Protein AF-A0A9P8VYP1-F1 (afdb_monomer)

Organism: NCBI:txid1576542

InterPro domains:
  IPR057218 Domain of unknown function DUF7896 [PF25438] (35-118)

Sequence (138 aa):
MKLSCDQCSEHPEGFRGDHELRRHVLAKHEGLSIKFICRDPATAGLVSPLQPTTPLSKCKACVEGRQYGAWYNAAAHLRRVHFRPKKSRGKNNNVDADEQKQSDEDVKWGDLKIWFEEKLVPIDEKESGHGLLREMVE

pLDDT: mean 78.81, std 20.63, range [32.81, 95.38]

Foldseek 3Di:
DFADAPVDCPCVVGHPDPVVNVQCCCVVPVQKAKWKFFADLVVVVHDFPDFWPDDLVRDPCNVVRPTHRDPVVSVVCCCVHTVDDDPDPDDDDDDDPPDDPPDPPDDDPVRCVSRMDIDIDRNDVPVPPPDDDDDDDD

Secondary structure (DSSP, 8-state):
--B--SS--S-TT-BSSHHHHHHHHIIIIISEEEEEEE--GGGGT---S---SS-GGG-HHHHTTPEESSHHHHHHHIIIIISS------------TT-----STTS-HHHHGGGEEEEEEE--TTTT----------

Structure (mmCIF, N/CA/C/O backbone):
data_AF-A0A9P8VYP1-F1
#
_entry.id   AF-A0A9P8VYP1-F1
#
loop_
_atom_site.group_PDB
_atom_site.id
_atom_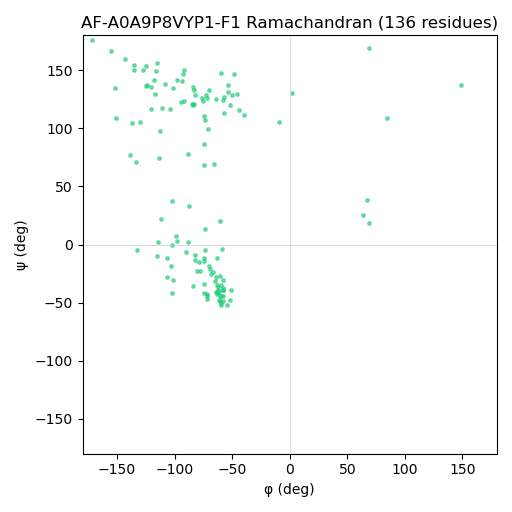site.type_symbol
_atom_site.label_atom_id
_atom_site.label_alt_id
_atom_site.label_comp_id
_atom_site.label_asym_id
_atom_site.label_entity_id
_atom_site.label_seq_id
_atom_site.pdbx_PDB_ins_code
_atom_site.Cartn_x
_atom_site.Cartn_y
_atom_site.Cartn_z
_atom_site.occupancy
_atom_site.B_iso_or_equiv
_atom_site.auth_seq_id
_atom_site.auth_comp_id
_atom_site.auth_asym_id
_atom_site.auth_atom_id
_atom_site.pdbx_PDB_model_num
ATOM 1 N N . MET A 1 1 ? 22.768 9.341 -8.938 1.00 73.69 1 MET A N 1
ATOM 2 C CA . MET A 1 1 ? 23.107 8.190 -9.801 1.00 73.69 1 MET A CA 1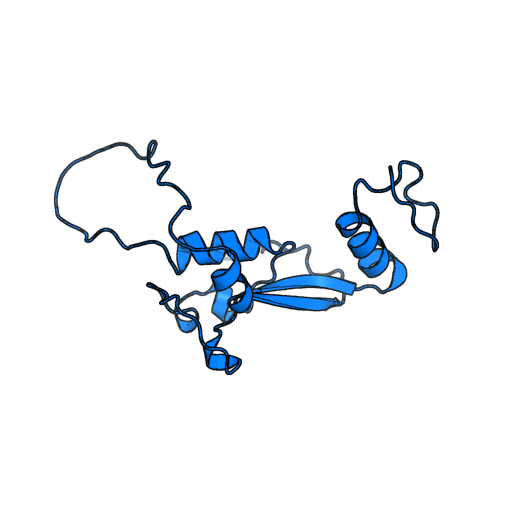
ATOM 3 C C . MET A 1 1 ? 21.798 7.599 -10.288 1.00 73.69 1 MET A C 1
ATOM 5 O O . MET A 1 1 ? 20.888 7.491 -9.478 1.00 73.69 1 MET A O 1
ATOM 9 N N . LYS A 1 2 ? 21.659 7.343 -11.589 1.00 85.38 2 LYS A N 1
ATOM 10 C CA . LYS A 1 2 ? 20.459 6.716 -12.159 1.00 85.38 2 LYS A CA 1
ATOM 11 C C . LYS A 1 2 ? 20.695 5.214 -12.231 1.00 85.38 2 LYS A C 1
ATOM 13 O O . LYS A 1 2 ? 21.819 4.808 -12.519 1.00 85.38 2 LYS A O 1
ATOM 18 N N . LEU A 1 3 ? 19.673 4.423 -11.929 1.00 92.06 3 LEU A N 1
ATOM 19 C CA . LEU A 1 3 ? 19.755 2.966 -12.025 1.00 92.06 3 LEU A CA 1
ATOM 20 C C . LEU A 1 3 ? 19.272 2.516 -13.405 1.00 92.06 3 LEU A C 1
ATOM 22 O O . LEU A 1 3 ? 18.385 3.143 -13.975 1.00 92.06 3 LEU A O 1
ATOM 26 N N . SER A 1 4 ? 19.835 1.445 -13.945 1.00 92.94 4 SER A N 1
ATOM 27 C CA . SER A 1 4 ? 19.414 0.830 -15.208 1.00 92.94 4 SER A CA 1
ATOM 28 C C . SER A 1 4 ? 18.873 -0.571 -14.950 1.00 92.94 4 SER A C 1
ATOM 30 O O . SER A 1 4 ? 19.201 -1.181 -13.937 1.00 92.94 4 SER A O 1
ATOM 32 N N . CYS A 1 5 ? 18.031 -1.071 -15.853 1.00 95.38 5 CYS A N 1
ATOM 33 C CA . CYS A 1 5 ? 17.633 -2.472 -15.837 1.00 95.38 5 CYS A CA 1
ATOM 34 C C . CYS A 1 5 ? 18.699 -3.311 -16.546 1.00 95.38 5 CYS A C 1
ATOM 36 O O . CYS A 1 5 ? 19.114 -2.962 -17.647 1.00 95.38 5 CYS A O 1
ATOM 38 N N . ASP A 1 6 ? 19.114 -4.425 -15.946 1.00 94.19 6 ASP A N 1
ATOM 39 C CA . ASP A 1 6 ? 20.083 -5.349 -16.553 1.00 94.19 6 ASP A CA 1
ATOM 40 C C . ASP A 1 6 ? 19.438 -6.330 -17.552 1.00 94.19 6 ASP A C 1
ATOM 42 O O . ASP A 1 6 ? 20.137 -7.047 -18.263 1.00 94.19 6 ASP A O 1
ATOM 46 N N . GLN A 1 7 ? 18.102 -6.373 -17.614 1.00 94.00 7 GLN A N 1
ATOM 47 C CA . GLN A 1 7 ? 17.337 -7.303 -18.456 1.00 94.00 7 GLN A CA 1
ATOM 48 C C . GLN A 1 7 ? 16.772 -6.649 -19.728 1.00 94.00 7 GLN A C 1
ATOM 50 O O . GLN A 1 7 ? 16.415 -7.354 -20.671 1.00 94.00 7 GLN A O 1
ATOM 55 N N . CYS A 1 8 ? 16.681 -5.315 -19.788 1.00 94.75 8 CYS A N 1
ATOM 56 C CA . CYS A 1 8 ? 16.263 -4.596 -20.993 1.00 94.75 8 CYS A CA 1
ATOM 57 C C . CYS A 1 8 ? 16.788 -3.154 -21.045 1.00 94.75 8 CYS A C 1
ATOM 59 O O . CYS A 1 8 ? 17.228 -2.592 -20.046 1.00 94.75 8 CYS A O 1
ATOM 61 N N . SER A 1 9 ? 16.683 -2.530 -22.221 1.00 92.62 9 SER A N 1
ATOM 62 C CA . SER A 1 9 ? 17.110 -1.142 -22.464 1.00 92.62 9 SER A CA 1
ATOM 63 C C . SER A 1 9 ? 15.942 -0.181 -22.731 1.00 92.62 9 SER A C 1
ATOM 65 O O . SER A 1 9 ? 16.141 0.869 -23.334 1.00 92.62 9 SER A O 1
ATOM 67 N N . GLU A 1 10 ? 14.722 -0.518 -22.295 1.00 90.06 10 GLU A N 1
ATOM 68 C CA . GLU A 1 10 ? 13.516 0.294 -22.555 1.00 90.06 10 GLU A CA 1
ATOM 69 C C . GLU A 1 10 ? 13.495 1.637 -21.806 1.00 90.06 10 GLU A C 1
ATOM 71 O O . GLU A 1 10 ? 12.803 2.558 -22.232 1.00 90.06 10 GLU A O 1
ATOM 76 N N . HIS A 1 11 ? 14.271 1.771 -20.726 1.00 88.75 11 HIS A N 1
ATOM 77 C CA . HIS A 1 11 ? 14.424 3.015 -19.965 1.00 88.75 11 HIS A CA 1
ATOM 78 C C . HIS A 1 11 ? 15.855 3.556 -20.083 1.00 88.75 11 HIS A C 1
ATOM 80 O O . HIS A 1 11 ? 16.639 3.450 -19.132 1.00 88.75 11 HIS A O 1
ATOM 86 N N . PRO A 1 12 ? 16.230 4.142 -21.237 1.00 88.69 12 PRO A N 1
ATOM 87 C CA . PRO A 1 12 ? 17.576 4.671 -21.458 1.00 88.69 12 PRO A CA 1
ATOM 88 C C . PRO A 1 12 ? 17.882 5.872 -20.556 1.00 88.69 12 PRO A C 1
ATOM 90 O O . PRO A 1 12 ? 19.043 6.148 -20.256 1.00 88.69 12 PRO A O 1
ATOM 93 N N . GLU A 1 13 ? 16.855 6.581 -20.075 1.00 91.12 13 GLU A N 1
ATOM 94 C CA . GLU A 1 13 ? 17.037 7.660 -19.105 1.00 91.12 13 GLU A CA 1
ATOM 95 C C . GLU A 1 13 ? 17.352 7.165 -17.687 1.00 91.12 13 GLU A C 1
ATOM 97 O O . GLU A 1 13 ? 17.726 7.990 -16.850 1.00 91.12 13 GLU A O 1
ATOM 102 N N . GLY A 1 14 ? 17.205 5.863 -17.420 1.00 92.06 14 GLY A N 1
ATOM 103 C CA . GLY A 1 14 ? 17.353 5.237 -16.111 1.00 92.06 14 GLY A CA 1
ATOM 104 C C . GLY A 1 14 ? 16.264 5.603 -15.091 1.00 92.06 14 GLY A C 1
ATOM 105 O O . GLY A 1 14 ? 15.470 6.526 -15.263 1.00 92.06 14 GLY A O 1
ATOM 106 N N . PHE A 1 15 ? 16.261 4.877 -13.979 1.00 94.38 15 PHE A N 1
ATOM 107 C CA . PHE A 1 15 ? 15.354 5.030 -12.844 1.00 94.38 15 PHE A CA 1
ATOM 108 C C . PHE A 1 15 ? 15.942 5.975 -11.788 1.00 94.38 15 PHE A C 1
ATOM 110 O O . PHE A 1 15 ? 17.165 6.055 -11.614 1.00 94.38 15 PHE A O 1
ATOM 117 N N . ARG A 1 16 ? 15.083 6.688 -11.051 1.00 92.81 16 ARG A N 1
ATOM 118 C CA . ARG A 1 16 ? 15.486 7.648 -10.005 1.00 92.81 16 ARG A CA 1
ATOM 119 C C . ARG A 1 16 ? 15.872 6.964 -8.693 1.00 92.81 16 ARG A C 1
ATOM 121 O O . ARG A 1 16 ? 16.497 7.610 -7.857 1.00 92.81 16 ARG A O 1
ATOM 128 N N . GLY A 1 17 ? 15.524 5.690 -8.511 1.00 92.19 17 GLY A N 1
ATOM 129 C CA . GLY A 1 17 ? 15.869 4.909 -7.322 1.00 92.19 17 GLY A CA 1
ATOM 130 C C . GLY A 1 17 ? 15.532 3.424 -7.450 1.00 92.19 17 GLY A C 1
ATOM 131 O O . GLY A 1 17 ? 14.944 2.989 -8.443 1.00 92.19 17 GLY A O 1
ATOM 132 N N . ASP A 1 18 ? 15.899 2.654 -6.424 1.00 91.94 18 ASP A N 1
ATOM 133 C CA . ASP A 1 18 ? 15.708 1.197 -6.352 1.00 91.94 18 ASP A CA 1
ATOM 134 C C . ASP A 1 18 ? 14.235 0.802 -6.499 1.00 91.94 18 ASP A C 1
ATOM 136 O O . ASP A 1 18 ? 13.908 -0.168 -7.180 1.00 91.94 18 ASP A O 1
ATOM 140 N N . HIS A 1 19 ? 13.336 1.604 -5.927 1.00 90.44 19 HIS A N 1
ATOM 141 C CA . HIS A 1 19 ? 11.902 1.342 -5.936 1.00 90.44 19 HIS A CA 1
ATOM 142 C C . HIS A 1 19 ? 11.307 1.343 -7.348 1.00 90.44 19 HIS A C 1
ATOM 144 O O . HIS A 1 19 ? 10.457 0.512 -7.673 1.00 90.44 19 HIS A O 1
ATOM 150 N N . GLU A 1 20 ? 11.744 2.271 -8.199 1.00 91.88 20 GLU A N 1
ATOM 151 C CA . GLU A 1 20 ? 11.275 2.348 -9.584 1.00 91.88 20 GLU A CA 1
ATOM 152 C C . GLU A 1 20 ? 11.838 1.200 -10.424 1.00 91.88 20 GLU A C 1
ATOM 154 O O . GLU A 1 20 ? 11.079 0.558 -11.152 1.00 91.88 20 GLU A O 1
ATOM 159 N N . LEU A 1 21 ? 13.128 0.882 -10.255 1.00 94.12 21 LEU A N 1
ATOM 160 C CA . LEU A 1 21 ? 13.758 -0.253 -10.928 1.00 94.12 21 LEU A CA 1
ATOM 161 C C . LEU A 1 21 ? 13.090 -1.578 -10.530 1.00 94.12 21 LEU A C 1
ATOM 163 O O . LEU A 1 21 ? 12.718 -2.361 -11.399 1.00 94.12 21 LEU A O 1
ATOM 167 N N . ARG A 1 22 ? 12.864 -1.814 -9.231 1.00 92.69 22 ARG A N 1
ATOM 168 C CA . ARG A 1 22 ? 12.207 -3.034 -8.730 1.00 92.69 22 ARG A CA 1
ATOM 169 C C . ARG A 1 22 ? 10.814 -3.201 -9.331 1.00 92.69 22 ARG A C 1
ATOM 171 O O . ARG A 1 22 ? 10.458 -4.293 -9.759 1.00 92.69 22 ARG A O 1
ATOM 178 N N . ARG A 1 23 ? 10.023 -2.126 -9.386 1.00 92.00 23 ARG A N 1
ATOM 179 C CA . ARG A 1 23 ? 8.694 -2.163 -10.012 1.00 92.00 23 ARG A CA 1
ATOM 180 C C . ARG A 1 23 ? 8.756 -2.475 -11.497 1.00 92.00 23 ARG A C 1
ATOM 182 O O . ARG A 1 23 ? 7.930 -3.249 -11.962 1.00 92.00 23 ARG A O 1
ATOM 189 N N . HIS A 1 24 ? 9.698 -1.873 -12.217 1.00 94.19 24 HIS A N 1
ATOM 190 C CA . HIS A 1 24 ? 9.898 -2.164 -13.629 1.00 94.19 24 HIS A CA 1
ATOM 191 C C . HIS A 1 24 ? 10.247 -3.638 -13.838 1.00 94.19 24 HIS A C 1
ATOM 193 O O . HIS A 1 24 ? 9.599 -4.290 -14.647 1.00 94.19 24 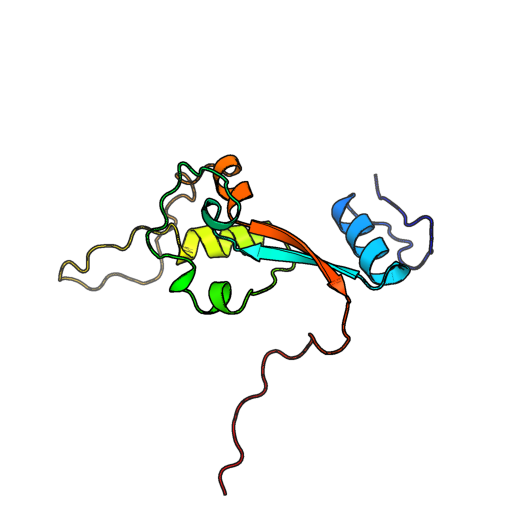HIS A O 1
ATOM 199 N N . VAL A 1 25 ? 11.202 -4.174 -13.072 1.00 94.81 25 VAL A N 1
ATOM 200 C CA . VAL A 1 25 ? 11.626 -5.573 -13.204 1.00 94.81 25 VAL A CA 1
ATOM 201 C C . VAL A 1 25 ? 10.463 -6.524 -12.949 1.00 94.81 25 VAL A C 1
ATOM 203 O O . VAL A 1 25 ? 10.160 -7.360 -13.796 1.00 94.81 25 VAL A O 1
ATOM 206 N N . LEU A 1 26 ? 9.750 -6.341 -11.837 1.00 93.31 26 LEU A N 1
ATOM 207 C CA . LEU A 1 26 ? 8.598 -7.179 -11.512 1.00 93.31 26 LEU A CA 1
ATOM 208 C C . LEU A 1 26 ? 7.517 -7.085 -12.593 1.00 93.31 26 LEU A C 1
ATOM 210 O O . LEU A 1 26 ? 7.004 -8.106 -13.041 1.00 93.31 26 LEU A O 1
ATOM 214 N N . ALA A 1 27 ? 7.206 -5.876 -13.063 1.00 93.00 27 ALA A N 1
ATOM 215 C CA . ALA A 1 27 ? 6.125 -5.691 -14.018 1.00 93.00 27 ALA A CA 1
ATOM 216 C C . ALA A 1 27 ? 6.471 -6.209 -15.415 1.00 93.00 27 ALA A C 1
ATOM 218 O O . ALA A 1 27 ? 5.666 -6.897 -16.037 1.00 93.00 27 ALA A O 1
ATOM 219 N N . LYS A 1 28 ? 7.661 -5.870 -15.913 1.00 93.75 28 LYS A N 1
ATOM 220 C CA . LYS A 1 28 ? 8.067 -6.149 -17.290 1.00 93.75 28 LYS A CA 1
ATOM 221 C C . LYS A 1 28 ? 8.623 -7.555 -17.466 1.00 93.75 28 LYS A C 1
ATOM 223 O O . LYS A 1 28 ? 8.418 -8.147 -18.522 1.00 93.75 28 LYS A O 1
ATOM 228 N N . HIS A 1 29 ? 9.337 -8.069 -16.468 1.00 94.62 29 HIS A N 1
ATOM 229 C CA . HIS A 1 29 ? 10.070 -9.329 -16.589 1.00 94.62 29 HIS A CA 1
ATOM 230 C C . HIS A 1 29 ? 9.408 -10.478 -15.835 1.00 94.62 29 HIS A C 1
ATOM 232 O O . HIS A 1 29 ? 9.517 -11.617 -16.275 1.00 94.62 29 HIS A O 1
ATOM 238 N N . GLU A 1 30 ? 8.673 -10.197 -14.758 1.00 93.44 30 GLU A N 1
ATOM 239 C CA . GLU A 1 30 ? 7.989 -11.240 -13.981 1.00 93.44 30 GLU A CA 1
ATOM 240 C C . GLU A 1 30 ? 6.467 -11.247 -14.185 1.00 93.44 30 GLU A C 1
ATOM 242 O O . GLU A 1 30 ? 5.798 -12.191 -13.773 1.00 93.44 30 GLU A O 1
ATOM 247 N N . GLY A 1 31 ? 5.897 -10.217 -14.822 1.00 93.75 31 GLY A N 1
ATOM 248 C CA . GLY A 1 31 ? 4.443 -10.074 -14.947 1.00 93.75 31 GLY A CA 1
ATOM 249 C C . GLY A 1 31 ? 3.749 -9.901 -13.591 1.00 93.75 31 GLY A C 1
ATOM 250 O O . GLY A 1 31 ? 2.578 -10.247 -13.439 1.00 93.75 31 GLY A O 1
ATOM 251 N N . LEU A 1 32 ? 4.466 -9.387 -12.590 1.00 93.94 32 LEU A N 1
ATOM 252 C CA . LEU A 1 32 ? 3.998 -9.189 -11.222 1.00 93.94 32 LEU A CA 1
ATOM 253 C C . LEU A 1 32 ? 3.974 -7.703 -10.868 1.00 93.94 32 LEU A C 1
ATOM 255 O O . LEU A 1 32 ? 4.801 -6.907 -11.305 1.00 93.94 32 LEU A O 1
ATOM 259 N N . SER A 1 33 ? 3.051 -7.311 -10.000 1.00 93.44 33 SER A N 1
ATOM 260 C CA . SER A 1 33 ? 3.018 -5.972 -9.424 1.00 93.44 33 SER A CA 1
ATOM 261 C C . SER A 1 33 ? 3.031 -6.029 -7.905 1.00 93.44 33 SER A C 1
ATOM 263 O O . SER A 1 33 ? 2.346 -6.837 -7.279 1.00 93.44 33 SER A O 1
ATOM 265 N N . ILE A 1 34 ? 3.824 -5.139 -7.308 1.00 92.88 34 ILE A N 1
ATOM 266 C CA . ILE A 1 34 ? 3.820 -4.936 -5.862 1.00 92.88 34 ILE A CA 1
ATOM 267 C C . ILE A 1 34 ? 2.569 -4.149 -5.498 1.00 92.88 34 ILE A C 1
ATOM 269 O O . ILE A 1 34 ? 2.364 -3.024 -5.970 1.00 92.88 34 ILE A O 1
ATOM 273 N N . LYS A 1 35 ? 1.772 -4.718 -4.606 1.00 94.25 35 LYS A N 1
ATOM 274 C CA . LYS A 1 35 ? 0.600 -4.090 -4.015 1.00 94.25 35 LYS A CA 1
ATOM 275 C C . LYS A 1 35 ? 0.714 -4.125 -2.504 1.00 94.25 35 LYS A C 1
ATOM 277 O O . LYS A 1 35 ? 1.355 -4.995 -1.929 1.00 94.25 35 LYS A O 1
ATOM 282 N N . PHE A 1 36 ? 0.063 -3.176 -1.857 1.00 94.88 36 PHE A N 1
ATOM 283 C CA . PHE A 1 36 ? -0.020 -3.092 -0.409 1.00 94.88 36 PHE A CA 1
ATOM 284 C C . PHE A 1 36 ? -1.478 -3.236 -0.006 1.00 94.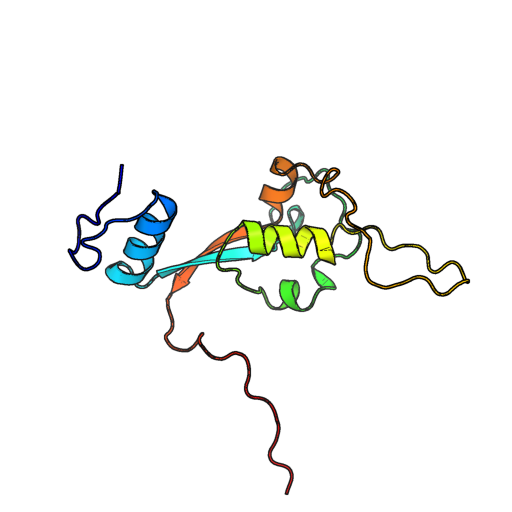88 36 PHE A C 1
ATOM 286 O O . PHE A 1 36 ? -2.326 -2.545 -0.565 1.00 94.88 36 PHE A O 1
ATOM 293 N N . ILE A 1 37 ? -1.781 -4.118 0.940 1.00 95.19 37 ILE A N 1
ATOM 294 C CA . ILE A 1 37 ? -3.150 -4.365 1.411 1.00 95.19 37 ILE A CA 1
ATOM 295 C C . ILE A 1 37 ? -3.197 -4.074 2.904 1.00 95.19 37 ILE A C 1
ATOM 297 O O . ILE A 1 37 ? -2.292 -4.455 3.641 1.00 95.19 37 ILE A O 1
ATOM 301 N N . CYS A 1 38 ? -4.235 -3.369 3.349 1.00 95.38 38 CYS A N 1
ATOM 302 C CA . CYS A 1 38 ? -4.451 -3.129 4.774 1.00 95.38 38 CYS A CA 1
ATOM 303 C C . CYS A 1 38 ? -4.861 -4.437 5.454 1.00 95.38 38 CYS A C 1
ATOM 305 O O . CYS A 1 38 ? -5.757 -5.124 4.967 1.00 95.38 38 CYS A O 1
ATOM 307 N N . ARG A 1 39 ? -4.246 -4.749 6.592 1.00 94.31 39 ARG A N 1
ATOM 308 C CA . ARG A 1 39 ? -4.553 -5.940 7.382 1.00 94.31 39 ARG A CA 1
ATOM 309 C C . ARG A 1 39 ? -4.649 -5.599 8.857 1.00 94.31 39 ARG A C 1
ATOM 311 O O . ARG A 1 39 ? -4.026 -4.648 9.326 1.00 94.31 39 ARG A O 1
ATOM 318 N N . ASP A 1 40 ? -5.409 -6.403 9.584 1.00 91.81 40 ASP A N 1
ATOM 319 C CA . ASP A 1 40 ? -5.458 -6.293 11.033 1.00 91.81 40 ASP A CA 1
ATOM 320 C C . ASP A 1 40 ? -4.270 -7.076 11.621 1.00 91.81 40 ASP A C 1
ATOM 322 O O . ASP A 1 40 ? -4.168 -8.284 11.378 1.00 91.81 40 ASP A O 1
ATOM 326 N N . PRO A 1 41 ? -3.353 -6.439 12.368 1.00 90.94 41 PRO A N 1
ATOM 327 C CA . PRO A 1 41 ? -2.209 -7.129 12.949 1.00 90.94 41 PRO A CA 1
ATOM 328 C C . PRO A 1 41 ? -2.627 -8.279 13.874 1.00 90.94 41 PRO A C 1
ATOM 330 O O . PRO A 1 41 ? -1.943 -9.303 13.876 1.00 90.94 41 PRO A O 1
ATOM 333 N N . ALA A 1 42 ? -3.776 -8.195 14.555 1.00 88.56 42 ALA A N 1
ATOM 334 C CA . ALA A 1 42 ? -4.275 -9.283 15.397 1.00 88.56 42 ALA A CA 1
ATOM 335 C C . ALA A 1 42 ? -4.574 -10.552 14.582 1.00 88.56 42 ALA A C 1
ATOM 337 O O . ALA A 1 42 ? -4.298 -11.660 15.037 1.00 88.56 42 ALA A O 1
ATOM 338 N N . THR A 1 43 ? -5.055 -10.404 13.342 1.00 87.19 43 THR A N 1
ATOM 339 C CA . THR A 1 43 ? -5.296 -11.548 12.437 1.00 87.19 43 THR A CA 1
ATOM 340 C C . THR A 1 43 ? -4.007 -12.209 11.951 1.00 87.19 43 THR A C 1
ATOM 342 O O . THR A 1 43 ? -4.025 -13.362 11.534 1.00 87.19 43 THR A O 1
ATOM 345 N N . ALA A 1 44 ? -2.880 -11.501 12.049 1.00 85.56 44 ALA A N 1
ATOM 346 C CA . ALA A 1 44 ? -1.551 -11.999 11.717 1.00 85.56 44 ALA A CA 1
ATOM 347 C C . ALA A 1 44 ? -0.747 -12.451 12.952 1.00 85.56 44 ALA A C 1
ATOM 349 O O . ALA A 1 44 ? 0.445 -12.727 12.826 1.00 85.56 44 ALA A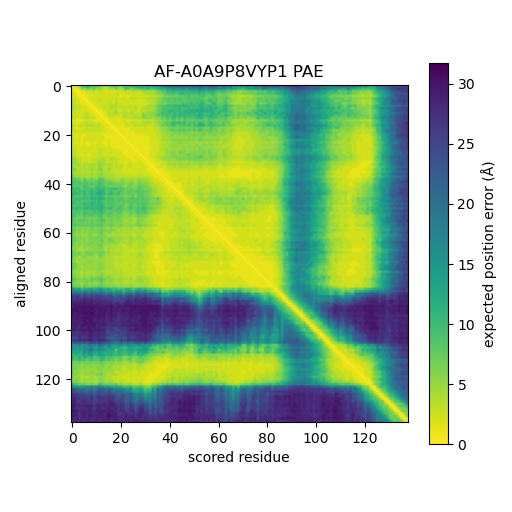 O 1
ATOM 350 N N . GLY A 1 45 ? -1.359 -12.485 14.142 1.00 87.56 45 GLY A N 1
ATOM 351 C CA . GLY A 1 45 ? -0.666 -12.802 15.395 1.00 87.56 45 GLY A CA 1
ATOM 352 C C . GLY A 1 45 ? 0.333 -11.730 15.847 1.00 87.56 45 GLY A C 1
ATOM 353 O O . GLY A 1 45 ? 1.220 -12.015 16.648 1.00 87.56 45 GLY A O 1
ATOM 354 N N . LEU A 1 46 ? 0.219 -10.504 15.328 1.00 88.44 46 LEU A N 1
ATOM 355 C CA . LEU A 1 46 ? 1.064 -9.372 15.695 1.00 88.44 46 LEU A CA 1
ATOM 356 C C . LEU A 1 46 ? 0.368 -8.490 16.730 1.00 88.44 46 LEU A C 1
ATOM 358 O O . LEU A 1 46 ? -0.828 -8.215 16.643 1.00 88.44 46 LEU A O 1
ATOM 362 N N . VAL A 1 47 ? 1.149 -7.988 17.683 1.00 87.00 47 VAL A N 1
ATOM 363 C CA . VAL A 1 47 ? 0.669 -7.029 18.680 1.00 87.00 47 VAL A CA 1
ATOM 364 C C . VAL A 1 47 ? 0.915 -5.621 18.159 1.00 87.00 47 VAL A C 1
ATOM 366 O O . VAL A 1 47 ? 2.049 -5.264 17.843 1.00 87.00 47 VAL A O 1
ATOM 369 N N . SER A 1 48 ? -0.145 -4.816 18.077 1.00 87.00 48 SER A N 1
ATOM 370 C CA . SER A 1 48 ? -0.028 -3.390 17.784 1.00 87.00 48 SER A CA 1
ATOM 371 C C . SER A 1 48 ? -0.342 -2.550 19.017 1.00 87.00 48 SER A C 1
ATOM 373 O O . SER A 1 48 ? -1.325 -2.840 19.699 1.00 87.00 48 SER A O 1
ATOM 375 N N . PRO A 1 49 ? 0.431 -1.480 19.282 1.00 85.25 49 PRO A N 1
ATOM 376 C CA . PRO A 1 49 ? 0.059 -0.485 20.284 1.00 85.25 49 PRO A CA 1
ATOM 377 C C . PRO A 1 49 ? -1.076 0.435 19.804 1.00 85.25 49 PRO A C 1
ATOM 379 O O . PRO A 1 49 ? -1.663 1.158 20.606 1.00 85.25 49 PRO A O 1
ATOM 382 N N . LEU A 1 50 ? -1.388 0.432 18.503 1.00 85.38 50 LEU A N 1
ATOM 383 C CA . LEU A 1 50 ? -2.429 1.272 17.927 1.00 85.38 50 LEU A CA 1
ATOM 384 C C . LEU A 1 50 ? -3.795 0.610 18.086 1.00 85.38 50 LEU A C 1
ATOM 386 O O . LEU A 1 50 ? -3.965 -0.571 17.788 1.00 85.38 50 LEU A O 1
ATOM 390 N N . GLN A 1 51 ? -4.788 1.400 18.486 1.00 86.69 51 GLN A N 1
ATOM 391 C CA . GLN A 1 51 ? -6.180 0.965 18.527 1.00 86.69 51 GLN A CA 1
ATOM 392 C C . GLN A 1 51 ? -6.981 1.701 17.447 1.00 86.69 51 GLN A C 1
ATOM 394 O O . GLN A 1 51 ? -7.074 2.931 17.489 1.00 86.69 51 GLN A O 1
ATOM 399 N N . PRO A 1 52 ? -7.549 0.987 16.459 1.00 88.94 52 PRO A N 1
ATOM 400 C CA . PRO A 1 52 ? -8.317 1.620 15.402 1.00 88.94 52 PRO A CA 1
ATOM 401 C C . PRO A 1 52 ? -9.666 2.102 15.949 1.00 88.94 52 PRO A C 1
ATOM 403 O O . PRO A 1 52 ? -10.433 1.335 16.529 1.00 88.94 52 PRO A O 1
ATOM 406 N N . THR A 1 53 ? -9.997 3.373 15.715 1.00 89.25 53 THR A N 1
ATOM 407 C CA . THR A 1 53 ? -11.311 3.955 16.034 1.00 89.25 53 THR A CA 1
ATOM 408 C C . THR A 1 53 ? -12.423 3.318 15.202 1.00 89.25 53 THR A C 1
ATOM 410 O O . THR A 1 53 ? -13.557 3.180 15.664 1.00 89.25 53 THR A O 1
ATOM 413 N N . THR A 1 54 ? -12.096 2.899 13.978 1.00 88.12 54 THR A N 1
ATOM 414 C CA . THR A 1 54 ? -12.972 2.116 13.103 1.00 88.12 54 THR A CA 1
ATOM 415 C C . THR A 1 54 ? -12.289 0.789 12.777 1.00 88.12 54 THR A C 1
ATOM 417 O O . THR A 1 54 ? -11.248 0.811 12.128 1.00 88.12 54 THR A O 1
ATOM 420 N N . PRO A 1 55 ? -12.843 -0.372 13.168 1.00 91.38 55 PRO A N 1
ATOM 421 C CA . PRO A 1 55 ? -12.278 -1.676 12.814 1.00 91.38 55 PRO A CA 1
ATOM 422 C C . PRO A 1 55 ? -12.209 -1.900 11.297 1.00 91.38 55 PRO A C 1
ATOM 424 O O . PRO A 1 55 ? -13.097 -1.452 10.565 1.00 91.38 55 PRO A O 1
ATOM 427 N N . LEU A 1 56 ? -11.202 -2.642 10.818 1.00 93.25 56 LEU A N 1
ATOM 428 C CA . LEU A 1 56 ? -11.049 -2.966 9.388 1.00 93.25 56 LEU A CA 1
ATOM 429 C C . LEU A 1 56 ? -12.252 -3.733 8.837 1.00 93.25 56 LEU A C 1
ATOM 431 O O . LEU A 1 56 ? -12.696 -3.462 7.726 1.00 93.25 56 LEU A O 1
ATOM 435 N N . SER A 1 57 ? -12.854 -4.597 9.650 1.00 91.81 57 SER A N 1
ATOM 436 C 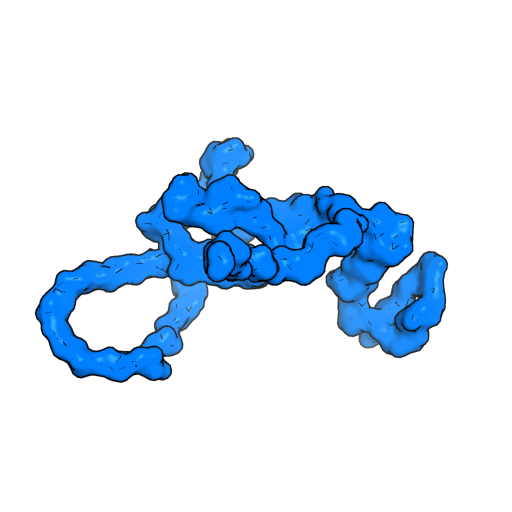CA . SER A 1 57 ? -14.074 -5.344 9.326 1.00 91.81 57 SER A CA 1
ATOM 437 C C . SER A 1 57 ? -15.312 -4.461 9.101 1.00 91.81 57 SER A C 1
ATOM 439 O O . SER A 1 57 ? -16.312 -4.945 8.580 1.00 91.81 57 SER A O 1
ATOM 441 N N . LYS A 1 58 ? -15.262 -3.163 9.440 1.00 90.75 58 LYS A N 1
ATOM 442 C CA . LYS A 1 58 ? -16.318 -2.177 9.130 1.00 90.75 58 LYS A CA 1
ATOM 443 C C . LYS A 1 58 ? -15.977 -1.266 7.944 1.00 90.75 58 LYS A C 1
ATOM 445 O O . LYS A 1 58 ? -16.775 -0.396 7.599 1.00 90.75 58 LYS A O 1
ATOM 450 N N . CYS A 1 59 ? -14.811 -1.430 7.322 1.00 93.38 59 CYS A N 1
ATOM 451 C CA . CYS A 1 59 ? -14.381 -0.639 6.173 1.00 93.38 59 CYS A CA 1
ATOM 452 C C . CYS A 1 59 ? -14.515 -1.457 4.890 1.00 93.38 59 CYS A C 1
ATOM 454 O O . CYS A 1 59 ? -13.801 -2.437 4.704 1.00 93.38 59 CYS A O 1
ATOM 456 N N . LYS A 1 60 ? -15.379 -1.010 3.968 1.00 92.81 60 LYS A N 1
ATOM 457 C CA . LYS A 1 60 ? -15.606 -1.675 2.674 1.00 92.81 60 LYS A CA 1
ATOM 458 C C . LYS A 1 60 ? -14.299 -1.941 1.919 1.00 92.81 60 LYS A C 1
ATOM 460 O O . LYS A 1 60 ? -14.059 -3.064 1.503 1.00 92.81 60 LYS A O 1
ATOM 465 N N . ALA A 1 61 ? -13.422 -0.939 1.824 1.00 93.00 61 ALA A N 1
ATOM 466 C CA . ALA A 1 61 ? -12.147 -1.081 1.123 1.00 93.00 61 ALA A CA 1
ATOM 467 C C . ALA A 1 61 ? -11.226 -2.137 1.762 1.00 93.00 61 ALA A C 1
ATOM 469 O O . ALA A 1 61 ? -10.524 -2.841 1.044 1.00 93.00 61 ALA A O 1
ATOM 470 N N . CYS A 1 62 ? -11.220 -2.259 3.092 1.00 94.31 62 CYS A N 1
ATOM 471 C CA . CYS A 1 62 ? -10.427 -3.278 3.778 1.00 94.31 62 CYS A CA 1
ATOM 472 C C . CYS A 1 62 ? -11.045 -4.669 3.640 1.00 94.31 62 CYS A C 1
ATOM 474 O O . CYS A 1 62 ? -10.319 -5.623 3.390 1.00 94.31 62 CYS A O 1
ATOM 476 N N . VAL A 1 63 ? -12.371 -4.777 3.758 1.00 93.62 63 VAL A N 1
ATOM 477 C CA . VAL A 1 63 ? -13.103 -6.043 3.598 1.00 93.62 63 VAL A CA 1
ATOM 478 C C . VAL A 1 63 ? -12.944 -6.600 2.181 1.00 93.62 63 VAL A C 1
ATOM 480 O O . VAL A 1 63 ? -12.737 -7.795 2.017 1.00 93.62 63 VAL A O 1
ATOM 483 N N . GLU A 1 64 ? -12.966 -5.738 1.164 1.00 93.19 64 GLU A N 1
ATOM 484 C CA . GLU A 1 64 ? -12.719 -6.110 -0.237 1.00 93.19 64 GLU A CA 1
ATOM 485 C C . GLU A 1 64 ? -11.237 -6.399 -0.539 1.00 93.19 64 GLU A C 1
ATOM 487 O O . GLU A 1 64 ? -10.904 -6.778 -1.658 1.00 93.19 64 GLU A O 1
ATOM 492 N N . GLY A 1 65 ? -10.325 -6.202 0.421 1.00 91.94 65 GLY A N 1
ATOM 493 C CA . GLY A 1 65 ? -8.894 -6.419 0.208 1.00 91.94 65 GLY A CA 1
ATOM 494 C C . GLY A 1 65 ? -8.275 -5.430 -0.780 1.00 91.94 65 GLY A C 1
ATOM 495 O O . GLY A 1 65 ? -7.420 -5.813 -1.580 1.00 91.94 65 GLY A O 1
ATOM 496 N N . ARG A 1 66 ? -8.702 -4.156 -0.744 1.00 94.25 66 ARG A N 1
ATOM 497 C CA . ARG A 1 66 ? -8.236 -3.117 -1.671 1.00 94.25 66 ARG A CA 1
ATOM 498 C C . ARG A 1 66 ? -6.712 -3.084 -1.749 1.00 94.25 66 ARG A C 1
ATOM 500 O O . ARG A 1 66 ? -6.015 -2.943 -0.743 1.00 94.25 66 ARG A O 1
ATOM 507 N N . GLN A 1 67 ? -6.232 -3.128 -2.985 1.00 94.62 67 GLN A N 1
ATOM 508 C CA . GLN A 1 67 ? -4.821 -3.131 -3.322 1.00 94.62 67 GLN A CA 1
ATOM 509 C C . GLN A 1 67 ? -4.336 -1.708 -3.599 1.00 94.62 67 GLN A C 1
ATOM 511 O O . GLN A 1 67 ? -4.836 -1.009 -4.480 1.00 94.62 67 GLN A O 1
ATOM 516 N N . TYR A 1 68 ? -3.329 -1.270 -2.856 1.00 94.00 68 TYR A N 1
ATOM 517 C CA . TYR A 1 68 ? -2.693 0.026 -3.039 1.00 94.00 68 TYR A CA 1
ATOM 518 C C . TYR A 1 68 ? -1.384 -0.145 -3.796 1.00 94.00 68 TYR A C 1
ATOM 520 O O . TYR A 1 68 ? -0.570 -0.995 -3.455 1.00 94.00 68 TYR A O 1
ATOM 528 N N . GLY A 1 69 ? -1.130 0.702 -4.795 1.00 90.25 69 GLY A N 1
ATOM 529 C CA . GLY A 1 69 ? 0.125 0.624 -5.547 1.00 90.25 69 GLY A CA 1
ATOM 530 C C . GLY A 1 69 ? 1.360 0.912 -4.689 1.00 90.25 69 GLY A C 1
ATOM 531 O O . GLY A 1 69 ? 2.431 0.399 -4.977 1.00 90.25 69 GLY A O 1
ATOM 532 N N . ALA A 1 70 ? 1.236 1.715 -3.627 1.00 90.56 70 ALA A N 1
ATOM 533 C CA . ALA A 1 70 ? 2.350 2.127 -2.774 1.00 90.56 70 ALA A CA 1
ATOM 534 C C . ALA A 1 70 ? 1.998 2.038 -1.285 1.00 90.56 70 ALA A C 1
ATOM 536 O O . ALA A 1 70 ? 0.850 2.271 -0.899 1.00 90.56 70 ALA A O 1
ATOM 537 N N . TRP A 1 71 ? 3.006 1.789 -0.449 1.00 89.88 71 TRP A N 1
ATOM 538 C CA . TRP A 1 71 ? 2.850 1.680 1.003 1.00 89.88 71 TRP A CA 1
ATOM 539 C C . TRP A 1 71 ? 2.261 2.951 1.629 1.00 89.88 71 TRP A C 1
ATOM 541 O O . TRP A 1 71 ? 1.399 2.869 2.500 1.00 89.88 71 TRP A O 1
ATOM 551 N N . TYR A 1 72 ? 2.657 4.138 1.153 1.00 91.50 72 TYR A N 1
ATOM 552 C CA . TYR A 1 72 ? 2.177 5.406 1.710 1.00 91.50 72 TYR A CA 1
ATOM 553 C C . TYR A 1 72 ? 0.690 5.646 1.414 1.00 91.50 72 TYR A C 1
ATOM 555 O O . TYR A 1 72 ? 0.015 6.318 2.193 1.00 91.50 72 TYR A O 1
ATOM 563 N N . ASN A 1 73 ? 0.154 5.051 0.341 1.00 93.69 73 ASN A N 1
ATOM 564 C CA . ASN A 1 73 ? -1.274 5.106 0.023 1.00 93.69 73 ASN A CA 1
ATOM 565 C C . ASN A 1 73 ? -2.088 4.243 0.994 1.00 93.69 73 ASN A C 1
ATOM 567 O O . ASN A 1 73 ? -3.098 4.711 1.522 1.00 93.69 73 ASN A O 1
ATOM 571 N N . ALA A 1 74 ? -1.616 3.028 1.296 1.00 94.19 74 ALA A N 1
ATOM 572 C CA . ALA A 1 74 ? -2.216 2.184 2.333 1.00 94.19 74 ALA A CA 1
ATOM 573 C C . ALA A 1 74 ? -2.155 2.877 3.707 1.00 94.19 74 ALA A C 1
ATOM 575 O O . ALA A 1 74 ? -3.156 2.979 4.413 1.00 94.19 74 ALA A O 1
ATOM 576 N N . ALA A 1 75 ? -1.007 3.465 4.045 1.00 92.75 75 ALA A N 1
ATOM 577 C CA . ALA A 1 75 ? -0.820 4.228 5.275 1.00 92.75 75 ALA A CA 1
ATOM 578 C C . ALA A 1 75 ? -1.741 5.455 5.375 1.00 92.75 75 ALA A C 1
ATOM 580 O O . ALA A 1 75 ? -2.271 5.763 6.442 1.00 92.75 75 ALA A O 1
ATOM 581 N N . ALA A 1 76 ? -1.932 6.190 4.277 1.00 92.50 76 ALA A N 1
ATOM 582 C CA . ALA A 1 76 ? -2.850 7.324 4.231 1.00 92.50 76 ALA A CA 1
ATOM 583 C C . ALA A 1 76 ? -4.303 6.882 4.452 1.00 92.50 76 ALA A C 1
ATOM 585 O O . ALA A 1 76 ? -5.035 7.544 5.189 1.00 92.50 76 ALA A O 1
ATOM 586 N N . HIS A 1 77 ? -4.707 5.753 3.863 1.00 94.38 77 HIS A N 1
ATOM 587 C CA . HIS A 1 77 ? -6.018 5.162 4.112 1.00 94.38 77 HIS A CA 1
ATOM 588 C C . HIS A 1 77 ? -6.204 4.811 5.594 1.00 94.38 77 HIS A C 1
ATOM 590 O O . HIS A 1 77 ? -7.163 5.272 6.214 1.00 94.38 77 HIS A O 1
ATOM 596 N N . LEU A 1 78 ? -5.251 4.078 6.176 1.00 93.12 78 LEU A N 1
ATOM 597 C CA . LEU A 1 78 ? -5.265 3.696 7.588 1.00 93.12 78 LEU A CA 1
ATOM 598 C C . LEU A 1 78 ? -5.410 4.913 8.508 1.00 93.12 78 LEU A C 1
ATOM 600 O O . LEU A 1 78 ? -6.333 4.970 9.318 1.00 93.12 78 LEU A O 1
ATOM 604 N N . ARG A 1 79 ? -4.564 5.934 8.339 1.00 90.94 79 ARG A N 1
ATOM 605 C CA . ARG A 1 79 ? -4.613 7.155 9.160 1.00 90.94 79 ARG A CA 1
ATOM 606 C C . ARG A 1 79 ? -5.968 7.858 9.081 1.00 90.94 79 ARG A C 1
ATOM 608 O O . ARG A 1 79 ? -6.555 8.186 10.107 1.00 90.94 79 ARG A O 1
ATOM 615 N N . ARG A 1 80 ? -6.492 8.061 7.870 1.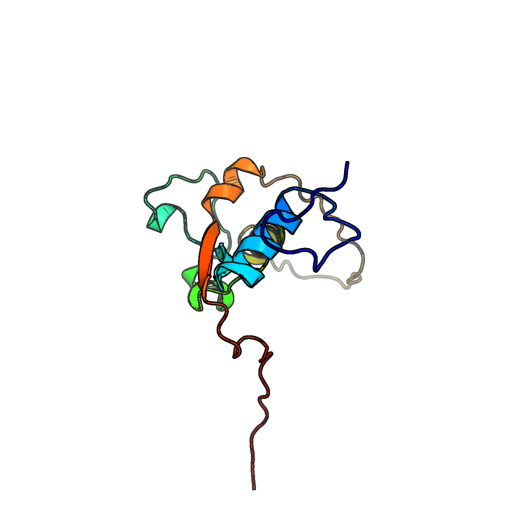00 89.25 80 ARG A N 1
ATOM 616 C CA . ARG A 1 80 ? -7.716 8.853 7.645 1.00 89.25 80 ARG A CA 1
ATOM 617 C C . ARG A 1 80 ? -8.994 8.133 8.062 1.00 89.25 80 ARG A C 1
ATOM 619 O O . ARG A 1 80 ? -9.938 8.798 8.486 1.00 89.25 80 ARG A O 1
ATOM 626 N N . VAL A 1 81 ? -9.038 6.812 7.900 1.00 91.81 81 VAL A N 1
ATOM 627 C CA . VAL A 1 81 ? -10.259 6.010 8.077 1.00 91.81 81 VAL A CA 1
ATOM 628 C C . VAL A 1 81 ? -10.271 5.281 9.417 1.00 91.81 81 VAL A C 1
ATOM 630 O O . VAL A 1 81 ? -11.303 5.253 10.085 1.00 91.81 81 VAL A O 1
ATOM 633 N N . HIS A 1 82 ? -9.134 4.719 9.826 1.00 92.56 82 HIS A N 1
ATOM 634 C CA . HIS A 1 82 ? -9.051 3.819 10.977 1.00 92.56 82 HIS A CA 1
ATOM 635 C C . HIS A 1 82 ? -8.515 4.489 12.235 1.00 92.56 82 HIS A C 1
ATOM 637 O O . HIS A 1 82 ? -8.923 4.101 13.321 1.00 92.56 82 HIS A O 1
ATOM 643 N N . PHE A 1 83 ? -7.646 5.492 12.109 1.00 89.25 83 PHE A N 1
ATOM 644 C CA . PHE A 1 83 ? -6.992 6.124 13.263 1.00 89.25 83 PHE A CA 1
ATOM 645 C C . PHE A 1 83 ? -7.381 7.589 13.473 1.00 89.25 83 PHE A C 1
ATOM 647 O O . PHE A 1 83 ? -6.917 8.223 14.415 1.00 89.25 83 PHE A O 1
ATOM 654 N N . ARG A 1 84 ? -8.278 8.137 12.644 1.00 83.12 84 ARG A N 1
ATOM 655 C CA . ARG A 1 84 ? -8.772 9.500 12.839 1.00 83.12 84 ARG A CA 1
ATOM 656 C C . ARG A 1 84 ? -9.708 9.543 14.057 1.00 83.12 84 ARG A C 1
ATOM 658 O O . ARG A 1 84 ? -10.690 8.789 14.082 1.00 83.12 84 ARG A O 1
ATOM 665 N N . PRO A 1 85 ? -9.469 10.427 15.044 1.00 73.44 85 PRO A N 1
ATOM 666 C CA . PRO A 1 85 ? -10.391 10.609 16.154 1.00 73.44 85 PRO A CA 1
ATOM 667 C C . PRO A 1 85 ? -11.719 11.152 15.622 1.00 73.44 85 PRO A C 1
ATOM 669 O O . PRO A 1 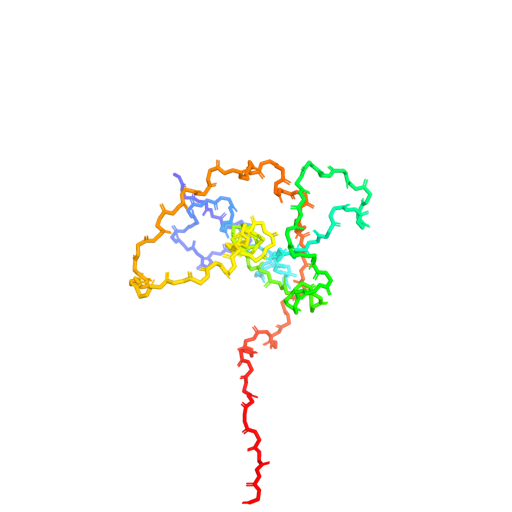85 ? -11.778 12.165 14.918 1.00 73.44 85 PRO A O 1
ATOM 672 N N . LYS A 1 86 ? -12.813 10.459 15.939 1.00 64.06 86 LYS A N 1
ATOM 673 C CA . LYS A 1 86 ? -14.157 10.908 15.581 1.00 64.06 86 LYS A CA 1
ATOM 674 C C . LYS A 1 86 ? -14.491 12.074 16.511 1.00 64.06 86 LYS A C 1
ATOM 676 O O . LYS A 1 86 ? -14.713 11.845 17.696 1.00 64.06 86 LYS A O 1
ATOM 681 N N . LYS A 1 87 ? -14.506 13.318 16.008 1.00 57.72 87 LYS A N 1
ATOM 682 C CA . LYS A 1 87 ? -15.057 14.448 16.779 1.00 57.72 87 LYS A CA 1
ATOM 683 C C . LYS A 1 87 ? -16.458 14.038 17.232 1.00 57.72 87 LYS A C 1
ATOM 685 O O . LYS A 1 87 ? -17.300 13.701 16.394 1.00 57.72 87 LYS A O 1
ATOM 690 N N . SER A 1 88 ? -16.684 14.001 18.546 1.00 46.75 88 SER A N 1
ATOM 691 C CA . SER A 1 88 ? -18.024 13.826 19.092 1.00 46.75 88 SER A CA 1
ATOM 692 C C . SER A 1 88 ? -18.901 14.902 18.460 1.00 46.75 88 SER A C 1
ATOM 694 O O . SER A 1 88 ? -18.502 16.062 18.340 1.00 46.75 88 SER A O 1
ATOM 696 N N . ARG A 1 89 ? -20.066 14.507 17.946 1.00 51.41 89 ARG A N 1
ATOM 697 C CA . ARG A 1 89 ? -21.004 15.413 17.280 1.00 51.41 89 ARG A CA 1
ATOM 698 C C . ARG A 1 89 ? -21.698 16.262 18.352 1.00 51.41 89 ARG A C 1
ATOM 700 O O . ARG A 1 89 ? -22.874 16.080 18.639 1.00 51.41 89 ARG A O 1
ATOM 707 N N . GLY A 1 90 ? -20.925 17.138 18.987 1.00 45.53 90 GLY A N 1
ATOM 708 C CA . GLY A 1 90 ? -21.381 18.211 19.850 1.00 45.53 90 GLY A CA 1
ATOM 709 C C . GLY A 1 90 ? -21.961 19.313 18.978 1.00 45.53 90 GLY A C 1
ATOM 710 O O . GLY A 1 90 ? -21.269 19.954 18.198 1.00 45.53 90 GLY A O 1
ATOM 711 N N . LYS A 1 91 ? -23.273 19.444 19.072 1.00 47.72 91 LYS A N 1
ATOM 712 C CA . LYS A 1 91 ? -24.145 20.485 18.536 1.00 47.72 91 LYS A CA 1
ATOM 713 C C . LYS A 1 91 ? -23.517 21.889 18.661 1.00 47.72 91 LYS A C 1
ATOM 715 O O . LYS A 1 91 ? -23.370 22.366 19.779 1.00 47.72 91 LYS A O 1
ATOM 720 N N . ASN A 1 92 ? -23.153 22.503 17.526 1.00 41.19 92 ASN A N 1
ATOM 721 C CA . ASN A 1 92 ? -23.358 23.917 17.144 1.00 41.19 92 ASN A CA 1
ATOM 722 C C . ASN A 1 92 ? -22.246 24.487 16.237 1.00 41.19 92 ASN A C 1
ATOM 724 O O . ASN A 1 92 ? -21.061 24.343 16.511 1.00 41.19 92 ASN A O 1
ATOM 728 N N . ASN A 1 93 ? -22.720 25.237 15.237 1.00 37.28 93 ASN A N 1
ATOM 729 C CA . ASN A 1 93 ? -22.058 26.286 14.455 1.00 37.28 93 ASN A CA 1
ATOM 730 C C . ASN A 1 93 ? -21.195 25.881 13.247 1.00 37.28 93 ASN A C 1
ATOM 732 O O . ASN A 1 93 ? -20.105 25.332 13.353 1.00 37.28 93 ASN A O 1
ATOM 736 N N . ASN A 1 94 ? -21.770 26.212 12.085 1.00 48.06 94 ASN A N 1
ATOM 737 C CA . ASN A 1 94 ? -21.145 26.769 10.886 1.00 48.06 94 ASN A CA 1
ATOM 738 C C . ASN A 1 94 ? -19.677 27.195 11.098 1.00 48.06 94 ASN A C 1
ATOM 740 O O . ASN A 1 94 ? -19.433 28.203 11.751 1.00 48.06 94 ASN A O 1
ATOM 744 N N . VAL A 1 95 ? -18.733 26.411 10.575 1.00 39.06 95 VAL A N 1
ATOM 745 C CA . VAL A 1 95 ? -17.359 26.841 10.285 1.00 39.06 95 VAL A CA 1
ATOM 746 C C . VAL A 1 95 ? -16.817 26.006 9.128 1.00 39.06 95 VAL A C 1
ATOM 748 O O . VAL A 1 95 ? -17.016 24.790 9.061 1.00 39.06 95 VAL A O 1
ATOM 751 N N . ASP A 1 96 ? -16.194 26.724 8.210 1.00 38.06 96 ASP A N 1
ATOM 752 C CA . ASP A 1 96 ? -15.732 26.362 6.882 1.00 38.06 96 ASP A CA 1
ATOM 753 C C . ASP A 1 96 ? -14.926 25.062 6.781 1.00 38.06 96 ASP A C 1
ATOM 755 O O . ASP A 1 96 ? -14.154 24.667 7.656 1.00 38.06 96 ASP A O 1
ATOM 759 N N . ALA A 1 97 ? -15.107 24.400 5.639 1.00 45.44 97 ALA A N 1
ATOM 760 C CA . ALA A 1 97 ? -14.515 23.117 5.282 1.00 45.44 97 ALA A CA 1
ATOM 761 C C . ALA A 1 97 ? -13.011 23.179 4.930 1.00 45.44 97 ALA A C 1
ATOM 763 O O . ALA A 1 97 ? -12.499 22.206 4.377 1.00 45.44 97 ALA A O 1
ATOM 764 N N . ASP A 1 98 ? -12.306 24.275 5.231 1.00 42.72 98 ASP A N 1
ATOM 765 C CA . ASP A 1 98 ? -11.034 24.592 4.559 1.00 42.72 98 ASP A CA 1
ATOM 766 C C . ASP A 1 98 ? -9.767 24.592 5.437 1.00 42.72 98 ASP A C 1
ATOM 768 O O . ASP A 1 98 ? -8.663 24.561 4.908 1.00 42.72 98 ASP A O 1
ATOM 772 N N . GLU A 1 99 ? -9.848 24.507 6.768 1.00 45.19 99 GLU A N 1
ATOM 773 C CA . GLU A 1 99 ? -8.633 24.613 7.601 1.00 45.19 99 GLU A CA 1
ATOM 774 C C . GLU A 1 99 ? -8.586 23.621 8.764 1.00 45.19 99 GLU A C 1
ATOM 776 O O . GLU A 1 99 ? -8.769 23.970 9.926 1.00 45.19 99 GLU A O 1
ATOM 781 N N . GLN A 1 100 ? -8.264 22.357 8.475 1.00 44.66 100 GLN A N 1
ATOM 782 C CA . GLN A 1 100 ? -7.702 21.443 9.481 1.00 44.66 100 GLN A CA 1
ATOM 783 C C . GLN A 1 100 ? -6.489 20.706 8.909 1.00 44.66 100 GLN A C 1
ATOM 785 O O . GLN A 1 100 ? -6.506 19.495 8.690 1.00 44.66 100 GLN A O 1
ATOM 790 N N . LYS A 1 101 ? -5.392 21.454 8.734 1.00 43.72 101 LYS A N 1
ATOM 791 C CA . LYS A 1 101 ? -4.027 20.917 8.842 1.00 43.72 101 LYS A CA 1
ATOM 792 C C . LYS A 1 101 ? -3.792 20.495 10.300 1.00 43.72 101 LYS A C 1
ATOM 794 O O . LYS A 1 101 ? -3.072 21.159 11.034 1.00 43.72 101 LYS A O 1
ATOM 799 N N . GLN A 1 102 ? -4.464 19.441 10.757 1.00 46.28 102 GLN A N 1
ATOM 800 C CA . GLN A 1 102 ? -4.076 18.786 12.002 1.00 46.28 102 GLN A CA 1
ATOM 801 C C . GLN A 1 102 ? -2.945 17.827 11.671 1.00 46.28 102 GLN A C 1
ATOM 803 O O . GLN A 1 102 ? -3.075 16.981 10.787 1.00 46.28 102 GLN A O 1
ATOM 808 N N . SER A 1 103 ? -1.824 18.065 12.338 1.00 44.84 103 SER A N 1
ATOM 809 C CA . SER A 1 103 ? -0.571 17.350 12.206 1.00 44.84 103 SER A CA 1
ATOM 810 C C . SER A 1 103 ? -0.801 15.840 12.193 1.00 44.84 103 SER A C 1
ATOM 812 O O . SER A 1 103 ? -1.460 15.275 13.062 1.00 44.84 103 SER A O 1
ATOM 814 N N . ASP A 1 104 ? -0.217 15.184 11.194 1.00 50.28 104 ASP A N 1
ATOM 815 C CA . ASP A 1 104 ? -0.075 13.730 11.046 1.00 50.28 104 ASP A CA 1
ATOM 816 C C . ASP A 1 104 ? 0.739 13.076 12.205 1.00 50.28 104 ASP A C 1
ATOM 818 O O . ASP A 1 104 ? 1.273 11.979 12.056 1.00 50.28 104 ASP A O 1
ATOM 822 N N . GLU A 1 105 ? 0.862 13.743 13.358 1.00 56.31 105 GLU A N 1
ATOM 823 C CA . GLU A 1 105 ? 1.886 13.540 14.393 1.00 56.31 105 GLU A CA 1
ATOM 824 C C . GLU A 1 105 ? 1.430 12.752 15.630 1.00 56.31 105 GLU A C 1
ATOM 826 O O . GLU A 1 105 ? 1.898 13.008 16.730 1.00 56.31 105 GLU A O 1
ATOM 831 N N . ASP A 1 106 ? 0.584 11.735 15.474 1.00 57.25 106 ASP A N 1
ATOM 832 C CA . ASP A 1 106 ? 0.299 10.822 16.602 1.00 57.25 106 ASP A CA 1
ATOM 833 C C . ASP A 1 106 ? 0.357 9.332 16.245 1.00 57.25 106 ASP A C 1
ATOM 835 O O . ASP A 1 106 ? 0.283 8.468 17.115 1.00 57.25 106 ASP A O 1
ATOM 839 N N . VAL A 1 107 ? 0.563 8.991 14.970 1.00 64.94 107 VAL A N 1
ATOM 840 C CA . VAL A 1 107 ? 0.759 7.596 14.559 1.00 64.94 107 VAL A CA 1
ATOM 841 C C . VAL A 1 107 ? 2.184 7.424 14.064 1.00 64.94 107 VAL A C 1
ATOM 843 O O . VAL A 1 107 ? 2.506 7.715 12.910 1.00 64.94 107 VAL A O 1
ATOM 846 N N . LYS A 1 108 ? 3.054 6.931 14.950 1.00 76.50 108 LYS A N 1
ATOM 847 C CA . LYS A 1 108 ? 4.441 6.617 14.610 1.00 76.50 108 LYS A CA 1
ATOM 848 C C . LYS A 1 108 ? 4.467 5.626 13.449 1.00 76.50 108 LYS A C 1
ATOM 850 O O . LYS A 1 108 ? 3.879 4.548 13.504 1.00 76.50 108 LYS A O 1
ATOM 855 N N . TRP A 1 109 ? 5.204 5.980 12.398 1.00 73.06 109 TRP A N 1
ATOM 856 C CA . TRP A 1 109 ? 5.304 5.189 11.169 1.00 73.06 109 TRP A CA 1
ATOM 857 C C . TRP A 1 109 ? 5.648 3.709 11.410 1.00 73.06 109 TRP A C 1
ATOM 859 O O . TRP A 1 109 ? 5.082 2.823 10.770 1.00 73.06 109 TRP A O 1
ATOM 869 N N . GLY A 1 110 ? 6.539 3.438 12.371 1.00 77.38 110 GLY A N 1
ATOM 870 C CA . GLY A 1 110 ? 6.922 2.075 12.747 1.00 77.38 110 GLY A CA 1
ATOM 871 C C . GLY A 1 110 ? 5.739 1.215 13.198 1.00 77.38 110 GLY A C 1
ATOM 872 O O . GLY A 1 110 ? 5.648 0.057 12.797 1.00 77.38 110 GLY A O 1
ATOM 873 N N . ASP A 1 111 ? 4.797 1.799 13.936 1.00 82.62 111 ASP A N 1
ATOM 874 C CA . ASP A 1 111 ? 3.630 1.085 14.457 1.00 82.62 111 ASP A CA 1
ATOM 875 C C . ASP A 1 111 ? 2.564 0.862 13.383 1.00 82.62 111 ASP A C 1
ATOM 877 O O . ASP A 1 111 ? 1.778 -0.076 13.479 1.00 82.62 111 ASP A O 1
ATOM 881 N N . LEU A 1 112 ? 2.561 1.677 12.322 1.00 86.00 112 LEU A N 1
ATOM 882 C CA . LEU A 1 112 ? 1.643 1.533 11.192 1.00 86.00 112 LEU A CA 1
ATOM 883 C C . LEU A 1 112 ? 2.102 0.463 10.192 1.00 86.00 112 LEU A C 1
ATOM 885 O O . LEU A 1 112 ? 1.280 -0.097 9.471 1.00 86.00 112 LEU A O 1
ATOM 889 N N . LYS A 1 113 ? 3.401 0.137 10.162 1.00 88.81 113 LYS A N 1
ATOM 890 C CA . LYS A 1 113 ? 3.984 -0.829 9.216 1.00 88.81 113 LYS A CA 1
ATOM 891 C C . LYS A 1 113 ? 3.394 -2.239 9.339 1.00 88.81 113 LYS A C 1
ATOM 893 O O . LYS A 1 113 ? 3.378 -2.974 8.362 1.00 88.81 113 LYS A O 1
ATOM 898 N N . ILE A 1 114 ? 2.894 -2.615 10.517 1.00 92.06 114 ILE A N 1
ATOM 899 C CA . ILE A 1 114 ? 2.268 -3.928 10.753 1.00 92.06 114 ILE A CA 1
ATOM 900 C C . ILE A 1 114 ? 0.796 -3.999 10.307 1.00 92.06 114 ILE A C 1
ATOM 902 O O . ILE A 1 114 ? 0.261 -5.102 10.180 1.00 92.06 114 ILE A O 1
ATOM 906 N N . TRP A 1 115 ? 0.170 -2.849 10.022 1.00 93.62 115 TRP A N 1
ATOM 907 C CA . TRP A 1 115 ? -1.234 -2.711 9.597 1.00 93.62 115 TRP A CA 1
ATOM 908 C C . TRP A 1 115 ? -1.446 -2.818 8.087 1.00 93.62 115 TRP A C 1
ATOM 910 O O . TRP A 1 115 ? -2.560 -2.665 7.585 1.00 93.62 115 TRP A O 1
ATOM 920 N N . PHE A 1 116 ? -0.386 -3.063 7.332 1.00 93.88 116 PHE A N 1
ATOM 921 C CA . PHE A 1 116 ? -0.480 -3.413 5.928 1.00 93.88 116 PHE A CA 1
ATOM 922 C C . PHE A 1 116 ? 0.594 -4.441 5.589 1.00 93.88 116 PHE A C 1
ATOM 924 O O . PHE A 1 116 ? 1.582 -4.597 6.305 1.00 93.88 116 PHE A O 1
ATOM 931 N N . GLU A 1 117 ? 0.392 -5.161 4.499 1.00 94.12 117 GLU A N 1
ATOM 932 C CA . GLU A 1 117 ? 1.349 -6.131 3.977 1.00 94.12 117 GLU A CA 1
ATOM 933 C C . GLU A 1 117 ? 1.648 -5.852 2.508 1.00 94.12 117 GLU A C 1
ATOM 935 O O . GLU A 1 117 ? 0.801 -5.326 1.784 1.00 94.12 117 GLU A O 1
ATOM 940 N N . GLU A 1 118 ? 2.866 -6.190 2.086 1.00 94.25 118 GLU A N 1
ATOM 941 C CA . GLU A 1 118 ? 3.258 -6.221 0.680 1.00 94.25 118 GLU A CA 1
ATOM 942 C C . GLU A 1 118 ? 2.806 -7.558 0.074 1.00 94.25 118 GLU A C 1
ATOM 944 O O . GLU A 1 118 ? 3.114 -8.617 0.619 1.00 94.25 118 GLU A O 1
ATOM 949 N N . LYS A 1 119 ? 2.099 -7.519 -1.057 1.00 93.25 119 LYS A N 1
ATOM 950 C CA . LYS A 1 119 ? 1.768 -8.688 -1.873 1.00 93.25 119 LYS A CA 1
ATOM 951 C C . LYS A 1 119 ? 2.234 -8.490 -3.304 1.00 93.25 119 LYS A C 1
ATOM 953 O O . LYS A 1 119 ? 2.021 -7.434 -3.897 1.00 93.25 119 LYS A O 1
ATOM 958 N N . LEU A 1 120 ? 2.827 -9.540 -3.860 1.00 94.06 120 LEU A N 1
ATOM 959 C CA . LEU A 1 120 ? 3.049 -9.665 -5.292 1.00 94.06 120 LEU A CA 1
ATOM 960 C C . LEU A 1 120 ? 1.781 -10.249 -5.904 1.00 94.06 120 LEU A C 1
ATOM 962 O O . LEU A 1 120 ? 1.345 -11.330 -5.508 1.00 94.06 120 LEU A O 1
ATOM 966 N N . VAL A 1 121 ? 1.174 -9.517 -6.831 1.00 92.38 121 VAL A N 1
ATOM 967 C CA . VAL A 1 121 ? 0.001 -9.986 -7.573 1.00 92.38 121 VAL A CA 1
ATOM 968 C C . VAL A 1 121 ? 0.342 -10.068 -9.058 1.00 92.38 121 VAL A C 1
ATOM 970 O O . VAL A 1 121 ? 1.049 -9.184 -9.550 1.00 92.38 121 VAL A O 1
ATOM 973 N N . PRO A 1 122 ? -0.149 -11.085 -9.784 1.00 93.19 122 PRO A N 1
ATOM 974 C CA . PRO A 1 122 ? -0.069 -11.105 -11.237 1.00 93.19 122 PRO A CA 1
ATOM 975 C C . PRO A 1 122 ? -0.665 -9.827 -11.827 1.00 93.19 122 PRO A C 1
ATOM 977 O O . PRO A 1 122 ? -1.707 -9.352 -11.371 1.00 93.19 122 PRO A O 1
ATOM 980 N N . ILE A 1 123 ? 0.006 -9.256 -12.823 1.00 86.62 123 ILE A N 1
ATOM 981 C CA . ILE A 1 123 ? -0.550 -8.175 -13.634 1.00 86.62 123 ILE A CA 1
ATOM 982 C C . ILE A 1 123 ? -1.571 -8.819 -14.566 1.00 86.62 123 ILE A C 1
ATOM 984 O O . ILE A 1 123 ? -1.250 -9.220 -15.679 1.00 86.62 123 ILE A O 1
ATOM 988 N N . ASP A 1 124 ? -2.800 -8.968 -14.080 1.00 69.12 124 ASP A N 1
ATOM 989 C CA . ASP A 1 124 ? -3.929 -9.299 -14.941 1.00 69.12 124 ASP A CA 1
ATOM 990 C C . ASP A 1 124 ? -4.317 -8.022 -15.698 1.00 69.12 124 ASP A C 1
ATOM 992 O O . ASP A 1 124 ? -4.554 -6.972 -15.091 1.00 69.12 124 ASP A O 1
ATOM 996 N N . GLU A 1 125 ? -4.379 -8.088 -17.028 1.00 56.09 125 GLU A N 1
ATOM 997 C CA . GLU A 1 125 ? -4.686 -6.952 -17.915 1.00 56.09 125 GLU A CA 1
ATOM 998 C C . GLU A 1 125 ? -6.067 -6.306 -17.631 1.00 56.09 125 GLU A C 1
ATOM 1000 O O . GLU A 1 125 ? -6.415 -5.275 -18.209 1.00 56.09 125 GLU A O 1
ATOM 1005 N N . LYS A 1 126 ? -6.860 -6.866 -16.705 1.00 45.59 126 LYS A N 1
ATOM 1006 C CA . LYS A 1 126 ? -8.218 -6.430 -16.348 1.00 45.59 126 LYS A CA 1
ATOM 1007 C C . LYS A 1 126 ? -8.313 -5.388 -15.226 1.00 45.59 126 LYS A C 1
ATOM 1009 O O . LYS A 1 126 ? -9.395 -4.844 -15.013 1.00 45.59 126 LYS A O 1
ATOM 1014 N N . GLU A 1 127 ? -7.225 -5.020 -14.549 1.00 44.38 127 GLU A N 1
ATOM 1015 C CA . GLU A 1 127 ? -7.244 -4.006 -13.468 1.00 44.38 127 GLU A CA 1
ATOM 1016 C C . GLU A 1 127 ? -7.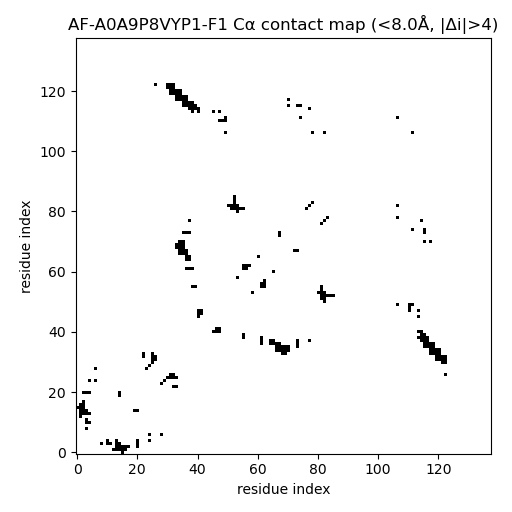074 -2.544 -13.957 1.00 44.38 127 GLU A C 1
ATOM 1018 O O . GLU A 1 127 ? -6.530 -1.695 -13.252 1.00 44.38 127 GLU A O 1
ATOM 1023 N N . SER A 1 128 ? -7.580 -2.214 -15.153 1.00 39.19 128 SER A N 1
ATOM 1024 C CA . SER A 1 128 ? -7.816 -0.814 -15.580 1.00 39.19 128 SER A CA 1
ATOM 1025 C C . SER A 1 128 ? -9.275 -0.357 -15.403 1.00 39.19 128 SER A C 1
ATOM 1027 O O . SER A 1 128 ? -9.630 0.767 -15.753 1.00 39.19 128 SER A O 1
ATOM 1029 N N . GLY A 1 129 ? -10.145 -1.199 -14.842 1.00 36.31 129 GLY A N 1
ATOM 1030 C CA . GLY A 1 129 ? -11.565 -0.897 -14.665 1.00 36.31 129 GLY A CA 1
ATOM 1031 C C . GLY A 1 129 ? -11.882 -0.185 -13.352 1.00 36.31 129 GLY A C 1
ATOM 1032 O O . GLY A 1 129 ? -12.436 -0.794 -12.440 1.00 36.31 129 GLY A O 1
ATOM 1033 N N . HIS A 1 130 ? -11.618 1.121 -13.257 1.00 38.91 130 HIS A N 1
ATOM 1034 C CA . HIS A 1 130 ? -12.454 1.958 -12.392 1.00 38.91 130 HIS A CA 1
ATOM 1035 C C . HIS A 1 130 ? -13.899 1.801 -12.889 1.00 38.91 130 HIS A C 1
ATOM 1037 O O . HIS A 1 130 ? -14.196 2.145 -14.031 1.00 38.91 130 HIS A O 1
ATOM 1043 N N . GLY A 1 131 ? -14.750 1.191 -12.062 1.00 32.81 131 GLY A N 1
ATOM 1044 C CA . GLY A 1 131 ? -16.056 0.663 -12.442 1.00 32.81 131 GLY A CA 1
ATOM 1045 C C . GLY A 1 131 ? -16.887 1.587 -13.332 1.00 32.81 131 GLY A C 1
ATOM 1046 O O . GLY A 1 131 ? -17.338 2.649 -12.907 1.00 32.81 131 GLY A O 1
ATOM 1047 N N . LEU A 1 132 ? -17.147 1.122 -14.553 1.00 39.00 132 LEU A N 1
ATOM 1048 C CA . LEU A 1 132 ? -18.339 1.487 -15.302 1.00 39.00 132 LEU A CA 1
ATOM 1049 C C . LEU A 1 132 ? -19.516 0.796 -14.611 1.00 39.00 132 LEU A C 1
ATOM 1051 O O . LEU A 1 132 ? -19.749 -0.395 -14.796 1.00 39.00 132 LEU A O 1
ATOM 1055 N N . LEU A 1 133 ? -20.244 1.548 -13.790 1.00 42.81 133 LEU A N 1
ATOM 1056 C CA . LEU A 1 133 ? -21.615 1.203 -13.451 1.00 42.81 133 LEU A CA 1
ATOM 1057 C C . LEU A 1 133 ? -22.490 2.435 -13.662 1.00 42.81 133 LEU A C 1
ATOM 1059 O O . LEU A 1 133 ? -22.497 3.354 -12.843 1.00 42.81 133 LEU A O 1
ATOM 1063 N N . ARG A 1 134 ? -23.264 2.423 -14.747 1.00 36.06 134 ARG A N 1
ATOM 1064 C CA . ARG A 1 134 ? -24.687 2.718 -14.620 1.00 36.06 134 ARG A CA 1
ATOM 1065 C C . ARG A 1 134 ? -25.483 1.988 -15.700 1.00 36.06 134 ARG A C 1
ATOM 1067 O O . ARG A 1 134 ? -25.351 2.272 -16.882 1.00 36.06 134 ARG A O 1
ATOM 1074 N N . GLU A 1 135 ? -26.198 0.989 -15.199 1.00 38.75 135 GLU A N 1
ATOM 1075 C CA . GLU A 1 135 ? -27.405 0.312 -15.676 1.00 38.75 135 GLU A CA 1
ATOM 1076 C C . GLU A 1 135 ? -28.016 0.750 -17.017 1.00 38.75 135 GLU A C 1
ATOM 1078 O O . GLU A 1 135 ? -28.359 1.913 -17.223 1.00 38.75 135 GLU A O 1
ATOM 1083 N N . MET A 1 136 ? -28.280 -0.259 -17.858 1.00 41.69 136 MET A N 1
ATOM 1084 C CA . MET A 1 136 ? -29.486 -0.295 -18.682 1.00 41.69 136 MET A CA 1
ATOM 1085 C C . MET A 1 136 ? -30.703 -0.236 -17.756 1.00 41.69 136 MET A C 1
ATOM 1087 O O . MET A 1 136 ? -30.861 -1.095 -16.890 1.00 41.69 136 MET A O 1
ATOM 1091 N N . VAL A 1 137 ? -31.569 0.739 -17.983 1.00 43.84 137 VAL A N 1
ATOM 1092 C CA . VAL A 1 137 ? -32.980 0.672 -17.613 1.00 43.84 137 VAL A CA 1
ATOM 1093 C C . VAL A 1 137 ? -33.745 1.245 -18.799 1.00 43.84 137 VAL A C 1
ATOM 1095 O O . VAL A 1 137 ? -33.672 2.445 -19.041 1.00 43.84 137 VAL A O 1
ATOM 1098 N N . GLU A 1 138 ? -34.344 0.298 -19.526 1.00 43.91 138 GLU A N 1
ATOM 1099 C CA . GLU A 1 138 ? -35.452 0.366 -20.500 1.00 43.91 138 GLU A CA 1
ATOM 1100 C C . GLU A 1 138 ? -35.390 1.394 -21.642 1.00 43.91 138 GLU A C 1
ATOM 1102 O O . GLU A 1 138 ? -35.558 2.612 -21.414 1.00 43.91 138 GLU A O 1
#

Solvent-accessible surface area (backbone atoms only — not comparable to full-atom values): 8926 Å² total; per-residue (Å²): 128,67,43,71,61,94,90,54,74,89,57,81,84,41,27,87,43,69,69,55,45,52,51,48,47,32,42,77,75,65,41,25,39,69,28,18,30,58,45,61,30,67,85,70,77,40,91,62,96,74,75,59,75,39,56,56,88,77,33,68,58,44,67,71,56,46,72,22,78,41,65,67,57,37,49,50,48,44,46,68,64,21,56,44,82,76,77,74,90,70,89,79,78,94,74,77,98,80,82,79,91,66,76,84,80,82,66,59,66,78,70,52,57,59,38,36,44,83,43,80,40,72,64,58,92,71,81,76,65,78,77,90,77,81,78,91,76,134

Mean predicted aligned error: 11.42 Å

Radius of gyration: 19.79 Å; Cα contacts (8 Å, |Δi|>4): 147; chains: 1; bounding box: 59×40×43 Å